Protein AF-A0A6A6AQ34-F1 (afdb_monomer_lite)

Secondary structure (DSSP, 8-state):
---HHHHHHHHHHHTTTS-----TTS-HHHHHHHHHHHHT--TTSHHHHHHHHHHHSS---TTSSS---S--S------

Organism: NCBI:txid1392245

pLDDT: mean 79.65, std 19.02, range [35.75, 94.38]

Foldseek 3Di:
DDDQVQLQVLLVVLCPPHPQDDDSVDGSVVSLVVSCLRVVPDQPDPVSQVSCCVRPVDGRPPPPPDDDDDDDPDPPDDD

Sequence (79 aa):
MKTLQEQHALLKFWADGTDFVLDAHKSPKAEFARLAQRKRWIGGDANWKTHWQACFEEAYSYGVGRKFLLCLPNSEICS

Radius of gyration: 13.77 Å; chains: 1; bounding box: 27×18×46 Å

Structure (mmCIF, N/CA/C/O backbone):
data_AF-A0A6A6AQ34-F1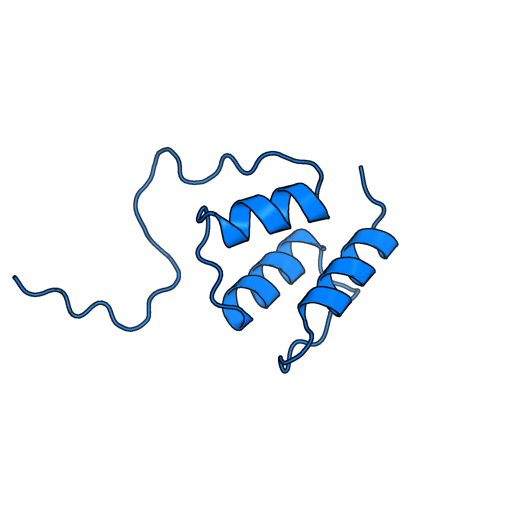
#
_entry.id   AF-A0A6A6AQ34-F1
#
loop_
_atom_site.group_PDB
_atom_site.id
_atom_site.type_symbol
_atom_site.label_atom_id
_atom_site.label_alt_id
_atom_site.label_comp_id
_atom_site.label_asym_id
_atom_site.label_entity_id
_atom_site.label_seq_id
_atom_site.pdbx_PDB_ins_code
_atom_site.Cartn_x
_atom_site.Cartn_y
_atom_site.Cartn_z
_atom_site.occupancy
_atom_site.B_iso_or_equiv
_atom_site.auth_seq_id
_atom_site.auth_comp_id
_atom_site.auth_asy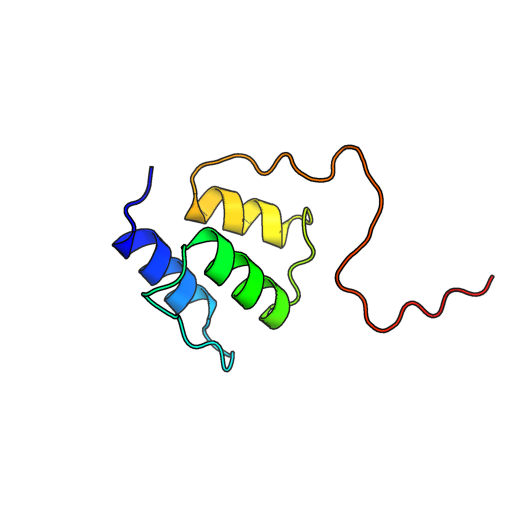m_id
_atom_site.auth_atom_id
_atom_site.pdbx_PDB_model_num
ATOM 1 N N . MET A 1 1 ? 13.897 0.764 7.098 1.00 71.31 1 MET A N 1
ATOM 2 C CA . MET A 1 1 ? 12.884 -0.303 6.990 1.00 71.31 1 MET A CA 1
ATOM 3 C C . MET A 1 1 ? 11.740 0.057 7.914 1.00 71.31 1 MET A C 1
ATOM 5 O O . MET A 1 1 ? 11.946 0.062 9.125 1.00 71.31 1 MET A O 1
ATOM 9 N N . LYS A 1 2 ? 10.567 0.373 7.356 1.00 86.75 2 LYS A N 1
ATOM 10 C CA . LYS A 1 2 ? 9.337 0.602 8.128 1.00 86.75 2 LYS A CA 1
ATOM 11 C C . LYS A 1 2 ? 8.996 -0.601 9.006 1.00 86.75 2 LYS A C 1
ATOM 13 O O . LYS A 1 2 ? 9.168 -1.753 8.605 1.00 86.75 2 LYS A O 1
ATOM 18 N N . THR A 1 3 ? 8.491 -0.318 10.197 1.00 92.62 3 THR A N 1
ATOM 19 C CA . THR A 1 3 ? 7.957 -1.309 11.132 1.00 92.62 3 THR A CA 1
ATOM 20 C C . THR A 1 3 ? 6.657 -1.923 10.604 1.00 92.62 3 THR A C 1
ATOM 22 O O . THR A 1 3 ? 5.976 -1.362 9.741 1.00 92.62 3 THR A O 1
ATOM 25 N N . LEU A 1 4 ? 6.263 -3.067 11.174 1.00 89.56 4 LEU A N 1
ATOM 26 C CA . LEU A 1 4 ? 4.991 -3.728 10.863 1.00 89.56 4 LEU A CA 1
ATOM 27 C C . LEU A 1 4 ? 3.786 -2.791 11.061 1.00 89.56 4 LEU A C 1
ATOM 29 O O . LEU A 1 4 ? 2.868 -2.766 10.244 1.00 89.56 4 LEU A O 1
ATOM 33 N N . GLN A 1 5 ? 3.807 -1.994 12.132 1.00 91.25 5 GLN A N 1
ATOM 34 C CA . GLN A 1 5 ? 2.742 -1.043 12.452 1.00 91.25 5 GLN A CA 1
ATOM 35 C C . GLN A 1 5 ? 2.646 0.077 11.411 1.00 91.25 5 GLN A C 1
ATOM 37 O O . GLN A 1 5 ? 1.546 0.405 10.972 1.00 91.25 5 GLN A O 1
ATOM 42 N N . GLU A 1 6 ? 3.779 0.623 10.965 1.00 93.38 6 GLU A N 1
ATOM 43 C CA . GLU A 1 6 ? 3.809 1.659 9.926 1.00 93.38 6 GLU A CA 1
ATOM 44 C C . GLU A 1 6 ? 3.334 1.125 8.568 1.00 93.38 6 GLU A C 1
ATOM 46 O O . GLU A 1 6 ? 2.585 1.801 7.863 1.00 93.38 6 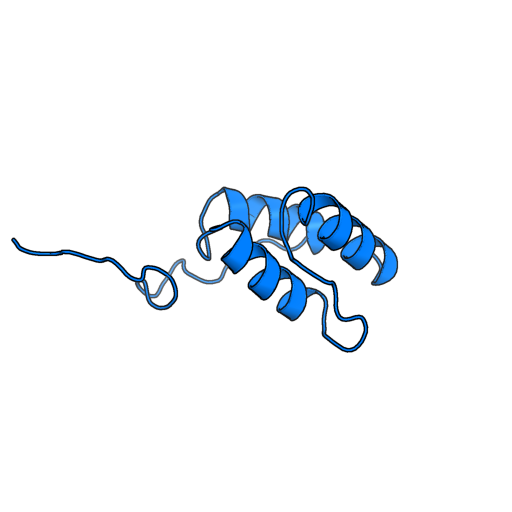GLU A O 1
ATOM 51 N N . GLN A 1 7 ? 3.713 -0.106 8.211 1.00 93.44 7 GLN A N 1
ATOM 52 C CA . GLN A 1 7 ? 3.234 -0.766 6.993 1.00 93.44 7 GLN A CA 1
ATOM 53 C C . GLN A 1 7 ? 1.718 -0.985 7.039 1.00 93.44 7 GLN A C 1
ATOM 55 O O . GLN A 1 7 ? 1.011 -0.657 6.088 1.00 93.44 7 GLN A O 1
ATOM 60 N N . HIS A 1 8 ? 1.196 -1.472 8.165 1.00 92.31 8 HIS A N 1
ATOM 61 C CA . HIS A 1 8 ? -0.242 -1.634 8.376 1.00 92.31 8 HIS A CA 1
ATOM 62 C C . HIS A 1 8 ? -0.998 -0.302 8.324 1.00 92.31 8 HIS A C 1
ATOM 64 O O . HIS A 1 8 ? -2.074 -0.234 7.728 1.00 92.31 8 HIS A O 1
ATOM 70 N N . ALA A 1 9 ? -0.435 0.766 8.893 1.00 92.94 9 ALA A N 1
ATOM 71 C CA . ALA A 1 9 ? -1.027 2.098 8.836 1.00 92.94 9 ALA A CA 1
ATOM 72 C C . ALA A 1 9 ? -1.129 2.618 7.393 1.00 92.94 9 ALA A C 1
ATOM 74 O O . ALA A 1 9 ? -2.177 3.132 7.007 1.00 92.94 9 ALA A O 1
ATOM 75 N N . LEU A 1 10 ? -0.088 2.424 6.575 1.00 94.38 10 LEU A N 1
ATOM 76 C CA . LEU A 1 10 ? -0.106 2.798 5.155 1.00 94.38 10 LEU A CA 1
ATOM 77 C C . LEU A 1 10 ? -1.130 1.996 4.361 1.00 94.38 10 LEU A C 1
ATOM 79 O O . LEU A 1 10 ? -1.905 2.578 3.609 1.00 94.38 10 LEU A O 1
ATOM 83 N N . LEU A 1 11 ? -1.175 0.678 4.558 1.00 93.50 11 LEU A N 1
ATOM 84 C CA . LEU A 1 11 ? -2.159 -0.180 3.899 1.00 93.50 11 LEU A CA 1
ATOM 85 C C . LEU A 1 11 ? -3.589 0.226 4.267 1.00 93.50 11 LEU A C 1
ATOM 87 O O . LEU A 1 11 ? -4.444 0.303 3.390 1.00 93.50 11 LEU A O 1
ATOM 91 N N . LYS A 1 12 ? -3.841 0.551 5.539 1.00 92.69 12 LYS A N 1
ATOM 92 C CA . LYS A 1 12 ? -5.144 1.044 5.998 1.00 92.69 12 LYS A CA 1
ATOM 93 C C . LYS A 1 12 ? -5.486 2.413 5.409 1.00 92.69 12 LYS A C 1
ATOM 95 O O . LYS A 1 12 ? -6.629 2.635 5.034 1.00 92.69 12 LYS A O 1
ATOM 100 N N . PHE A 1 13 ? -4.509 3.311 5.304 1.00 94.00 13 PHE A N 1
ATOM 101 C CA . PHE A 1 13 ? -4.694 4.619 4.678 1.00 94.00 13 PHE A CA 1
ATOM 102 C C . PHE A 1 13 ? -5.022 4.487 3.185 1.00 94.00 13 PHE A C 1
ATOM 104 O O . PHE A 1 13 ? -5.973 5.086 2.697 1.00 94.00 13 PHE A O 1
ATOM 111 N N . TRP A 1 14 ? -4.290 3.647 2.456 1.00 94.12 14 TRP A N 1
ATOM 112 C CA . TRP A 1 14 ? -4.542 3.407 1.037 1.00 94.12 14 TRP A CA 1
ATOM 113 C C . TRP A 1 14 ? -5.813 2.603 0.773 1.00 94.12 14 TRP A C 1
ATOM 115 O O . TRP A 1 14 ? -6.361 2.698 -0.320 1.00 94.12 14 TRP A O 1
ATOM 125 N N . ALA A 1 15 ? -6.304 1.835 1.743 1.00 93.12 15 ALA A N 1
ATOM 126 C CA . ALA A 1 15 ? -7.582 1.134 1.658 1.00 93.12 15 ALA A CA 1
ATOM 127 C C . ALA A 1 15 ? -8.801 2.070 1.628 1.00 93.12 15 ALA A C 1
ATOM 129 O O . ALA A 1 15 ? -9.900 1.597 1.336 1.00 93.12 15 ALA A O 1
ATOM 130 N N . ASP A 1 16 ? -8.625 3.372 1.878 1.00 92.00 16 ASP A N 1
ATOM 131 C CA . ASP A 1 16 ? -9.703 4.357 1.808 1.00 92.00 16 ASP A CA 1
ATOM 132 C C . ASP A 1 16 ? -10.485 4.263 0.485 1.00 92.00 16 ASP A C 1
ATOM 134 O O . ASP A 1 16 ? -9.906 4.110 -0.598 1.00 92.00 16 ASP A O 1
ATOM 138 N N . GLY A 1 17 ? -11.815 4.279 0.571 1.00 88.12 17 GLY A N 1
ATOM 139 C CA . GLY A 1 17 ? -12.700 4.089 -0.582 1.00 88.12 17 GLY A CA 1
ATOM 140 C C . GLY A 1 17 ? -12.745 2.660 -1.142 1.00 88.12 17 GLY A C 1
ATOM 141 O O . GLY A 1 17 ? -13.152 2.470 -2.287 1.00 88.12 17 GLY A O 1
ATOM 142 N N . THR A 1 18 ? -12.317 1.651 -0.378 1.00 90.19 18 THR A N 1
ATOM 143 C CA . THR A 1 18 ? -12.470 0.227 -0.723 1.00 90.19 18 THR A CA 1
ATOM 144 C C . THR A 1 18 ? -13.115 -0.553 0.421 1.00 90.19 18 THR A C 1
ATOM 146 O O . THR A 1 18 ? -13.150 -0.097 1.559 1.00 90.19 18 THR A O 1
ATOM 149 N N . ASP A 1 19 ? -13.591 -1.762 0.131 1.00 90.81 19 ASP A N 1
ATOM 150 C CA . ASP A 1 19 ? -14.065 -2.738 1.118 1.00 90.81 19 ASP A CA 1
ATOM 151 C C . ASP A 1 19 ? -12.915 -3.549 1.754 1.00 90.81 19 ASP A C 1
ATOM 153 O O . ASP A 1 19 ? -13.133 -4.604 2.352 1.00 90.81 19 ASP A O 1
ATOM 157 N N . PHE A 1 20 ? -11.668 -3.096 1.593 1.00 92.00 20 PHE A N 1
ATOM 158 C CA . PHE A 1 20 ? -10.495 -3.807 2.075 1.00 92.00 20 PHE A CA 1
ATOM 159 C C . PHE A 1 20 ? -10.402 -3.759 3.604 1.00 92.00 20 PHE A C 1
ATOM 161 O O . PHE A 1 20 ? -10.290 -2.695 4.213 1.00 92.00 20 PHE A O 1
ATOM 168 N N . VAL A 1 21 ? -10.369 -4.944 4.216 1.00 91.69 21 VAL A N 1
ATOM 169 C CA . VAL A 1 21 ? -10.103 -5.129 5.645 1.00 91.69 21 VAL A CA 1
ATOM 170 C C . VAL A 1 21 ? -8.728 -5.762 5.805 1.00 91.69 21 VAL A C 1
ATOM 172 O O . VAL A 1 21 ? -8.484 -6.863 5.305 1.00 91.69 21 VAL A O 1
ATOM 175 N N . LEU A 1 22 ? -7.850 -5.047 6.508 1.00 90.50 22 LEU A N 1
ATOM 176 C CA . LEU A 1 22 ? -6.498 -5.493 6.817 1.00 90.50 22 LEU A CA 1
ATOM 177 C C . LEU A 1 22 ? -6.536 -6.682 7.788 1.00 90.50 22 LEU A C 1
ATOM 179 O O . LEU A 1 22 ? -7.093 -6.572 8.881 1.00 90.50 22 LEU A O 1
ATOM 183 N N . ASP A 1 23 ? -5.902 -7.788 7.411 1.00 89.69 23 ASP A N 1
ATOM 184 C CA . ASP A 1 23 ? -5.710 -8.956 8.272 1.00 89.69 23 ASP A CA 1
ATOM 185 C C . ASP A 1 23 ? -4.334 -8.897 8.952 1.00 89.69 23 ASP A C 1
ATOM 187 O O . ASP A 1 23 ? -3.295 -9.087 8.319 1.00 89.69 23 ASP A O 1
ATOM 191 N N . ALA A 1 24 ? -4.327 -8.658 10.266 1.00 85.44 24 ALA A N 1
ATOM 192 C CA . ALA A 1 24 ? -3.103 -8.539 11.058 1.00 85.44 24 ALA A CA 1
ATOM 193 C C . ALA A 1 24 ? -2.314 -9.856 11.195 1.00 85.44 24 ALA A C 1
ATOM 195 O O . ALA A 1 24 ? -1.154 -9.824 11.605 1.00 85.44 24 ALA A O 1
ATOM 196 N N . HIS A 1 25 ? -2.914 -11.005 10.863 1.00 88.50 25 HIS A N 1
ATOM 197 C CA . HIS A 1 25 ? -2.238 -12.304 10.866 1.00 88.50 25 HIS A CA 1
ATOM 198 C C . HIS A 1 25 ? -1.518 -12.600 9.544 1.00 88.50 25 HIS A C 1
ATOM 200 O O . HIS A 1 25 ? -0.764 -13.573 9.452 1.00 88.50 25 HIS A O 1
ATOM 206 N N . LYS A 1 26 ? -1.747 -11.789 8.506 1.00 88.62 26 LYS A N 1
ATOM 207 C CA . LYS A 1 26 ? -1.064 -11.901 7.216 1.00 88.62 26 LYS A CA 1
ATOM 208 C C . LYS A 1 26 ? 0.168 -11.013 7.182 1.00 88.62 26 LYS A C 1
ATOM 210 O O . LYS A 1 26 ? 0.294 -10.032 7.907 1.00 88.62 26 LYS A O 1
ATOM 215 N N . SER A 1 27 ? 1.108 -11.373 6.311 1.00 90.56 27 SER A N 1
ATOM 216 C CA . SER A 1 27 ? 2.279 -10.535 6.097 1.00 90.56 27 SER A CA 1
ATOM 217 C C . SER A 1 27 ? 1.886 -9.252 5.349 1.00 90.56 27 SER A C 1
ATOM 219 O O . SER A 1 27 ? 1.044 -9.298 4.447 1.00 90.56 27 SER A O 1
ATOM 221 N N . PRO A 1 28 ? 2.551 -8.118 5.619 1.00 91.69 28 PRO A N 1
ATOM 222 C CA . PRO A 1 28 ? 2.296 -6.858 4.918 1.00 91.69 28 PRO A CA 1
ATOM 223 C C . PRO A 1 28 ? 2.422 -6.952 3.395 1.00 91.69 28 PRO A C 1
ATOM 225 O O . PRO A 1 28 ? 1.675 -6.301 2.672 1.00 91.69 28 PRO A O 1
ATOM 228 N N . LYS A 1 29 ? 3.330 -7.796 2.884 1.00 90.88 29 LYS A N 1
ATOM 229 C CA . LYS A 1 29 ? 3.481 -8.054 1.440 1.00 90.88 29 LYS A CA 1
ATOM 230 C C . LYS A 1 29 ? 2.254 -8.768 0.852 1.00 90.88 29 LYS A C 1
ATOM 232 O O . LYS A 1 29 ? 1.831 -8.432 -0.252 1.00 90.88 29 LYS A O 1
ATOM 237 N N . ALA A 1 30 ? 1.661 -9.715 1.584 1.00 90.31 30 ALA A N 1
ATOM 238 C CA . ALA A 1 30 ? 0.430 -10.384 1.162 1.00 90.31 30 ALA A CA 1
ATOM 239 C C . ALA A 1 30 ? -0.771 -9.424 1.190 1.00 90.31 30 ALA A C 1
ATOM 241 O O . ALA A 1 30 ? -1.543 -9.374 0.232 1.00 90.31 30 ALA A O 1
ATOM 242 N N . GLU A 1 31 ? -0.886 -8.613 2.243 1.00 94.12 31 GLU A N 1
ATOM 243 C CA . GLU A 1 31 ? -1.941 -7.602 2.356 1.00 94.12 31 GLU A CA 1
ATOM 244 C C . GLU A 1 31 ? -1.812 -6.511 1.288 1.00 94.12 31 GLU A C 1
ATOM 246 O O . GLU A 1 31 ? -2.811 -6.124 0.684 1.00 94.12 31 GLU A O 1
ATOM 251 N N . PHE A 1 32 ? -0.587 -6.085 0.970 1.00 93.19 32 PHE A N 1
ATOM 252 C CA . PHE A 1 32 ? -0.317 -5.175 -0.140 1.00 93.19 32 PHE A CA 1
ATOM 253 C C . PHE A 1 32 ? -0.822 -5.733 -1.472 1.00 93.19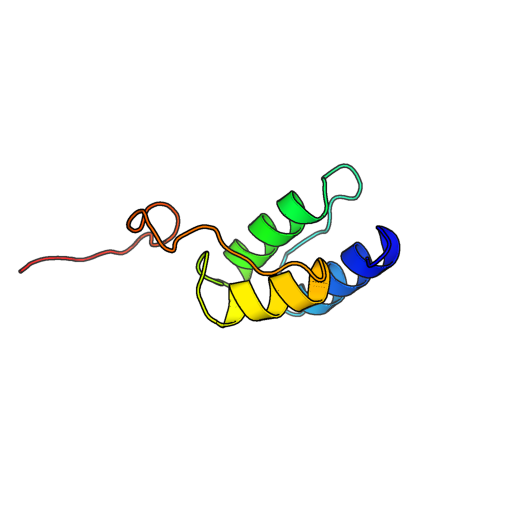 32 PHE A C 1
ATOM 255 O O . PHE A 1 32 ? -1.523 -5.034 -2.198 1.00 93.19 32 PHE A O 1
ATOM 262 N N . ALA A 1 33 ? -0.517 -6.996 -1.787 1.00 90.50 33 ALA A N 1
ATOM 263 C CA . ALA A 1 33 ? -0.972 -7.618 -3.028 1.00 90.50 33 ALA A CA 1
ATOM 264 C C . ALA A 1 33 ? -2.508 -7.705 -3.104 1.00 90.50 33 ALA A C 1
ATOM 266 O O . ALA A 1 33 ? -3.091 -7.464 -4.162 1.00 90.50 33 ALA A O 1
ATOM 267 N N . ARG A 1 34 ? -3.178 -7.997 -1.981 1.00 92.06 34 ARG A N 1
ATOM 268 C CA . ARG A 1 34 ? -4.647 -7.997 -1.896 1.00 92.06 34 ARG A CA 1
ATOM 269 C C . ARG A 1 34 ? -5.229 -6.597 -2.100 1.00 92.06 34 ARG A C 1
ATOM 271 O O . ARG A 1 34 ? -6.179 -6.446 -2.865 1.00 92.06 34 ARG A O 1
ATOM 278 N N . LEU A 1 35 ? -4.662 -5.578 -1.455 1.00 92.81 35 LEU A N 1
ATOM 279 C CA . LEU A 1 35 ? -5.092 -4.189 -1.621 1.00 92.81 35 LEU A CA 1
ATOM 280 C C . LEU A 1 35 ? -4.878 -3.706 -3.059 1.00 92.81 35 LEU A C 1
ATOM 282 O O . LEU A 1 35 ? -5.771 -3.101 -3.650 1.00 92.81 35 LEU A O 1
ATOM 286 N N . ALA A 1 36 ? -3.728 -4.027 -3.646 1.00 91.25 36 ALA A N 1
ATOM 287 C CA . ALA A 1 36 ? -3.404 -3.705 -5.025 1.00 91.25 36 ALA A CA 1
ATOM 288 C C . ALA A 1 36 ? -4.443 -4.270 -6.005 1.00 91.25 36 ALA A C 1
ATOM 290 O O . ALA A 1 36 ? -4.881 -3.553 -6.899 1.00 91.25 36 ALA A O 1
ATOM 291 N N . GLN A 1 37 ? -4.931 -5.498 -5.795 1.00 88.56 37 GLN A N 1
ATOM 292 C CA . GLN A 1 37 ? -6.026 -6.056 -6.599 1.00 88.56 37 GLN A CA 1
ATOM 293 C C . GLN A 1 37 ? -7.317 -5.230 -6.478 1.00 88.56 37 GLN A C 1
ATOM 295 O O . GLN A 1 37 ? -7.986 -4.992 -7.483 1.00 88.56 37 GLN A O 1
ATOM 300 N N . ARG A 1 38 ? -7.652 -4.740 -5.276 1.00 91.44 38 ARG A N 1
ATOM 301 C CA . ARG A 1 38 ? -8.839 -3.891 -5.047 1.00 91.44 38 ARG A CA 1
ATOM 302 C C . ARG A 1 38 ? -8.706 -2.513 -5.684 1.00 91.44 38 ARG A C 1
ATOM 304 O O . ARG A 1 38 ? -9.658 -2.018 -6.279 1.00 91.44 38 ARG A O 1
ATOM 311 N N . LYS A 1 39 ? -7.516 -1.920 -5.614 1.00 88.19 39 LYS A N 1
ATOM 312 C CA . LYS A 1 39 ? -7.187 -0.637 -6.248 1.00 88.19 39 LYS A CA 1
ATOM 313 C C . LYS A 1 39 ? -6.834 -0.752 -7.733 1.00 88.19 39 LYS A C 1
ATOM 315 O O . LYS A 1 39 ? -6.594 0.269 -8.372 1.00 88.19 39 LYS A O 1
ATOM 320 N N . ARG A 1 40 ? -6.822 -1.973 -8.282 1.00 88.81 40 ARG A N 1
ATOM 321 C CA . ARG A 1 40 ? -6.407 -2.291 -9.658 1.00 88.81 40 ARG A CA 1
ATOM 322 C C . ARG A 1 40 ? -4.985 -1.814 -9.988 1.00 88.81 40 ARG A C 1
ATOM 324 O O . ARG A 1 40 ? -4.713 -1.421 -11.117 1.00 88.81 40 ARG A O 1
ATOM 331 N N . TRP A 1 41 ? -4.079 -1.851 -9.013 1.00 87.94 41 TRP A N 1
ATOM 332 C CA . TRP A 1 41 ? -2.651 -1.657 -9.256 1.00 87.94 41 TRP A CA 1
ATOM 333 C C . TRP A 1 41 ? -2.088 -2.926 -9.889 1.00 87.94 41 TRP A C 1
ATOM 335 O O . TRP A 1 41 ? -2.148 -4.006 -9.296 1.00 87.94 41 TRP A O 1
ATOM 345 N N . ILE A 1 42 ? -1.557 -2.806 -11.100 1.00 84.69 42 ILE A N 1
ATOM 346 C CA . ILE A 1 42 ? -1.014 -3.933 -11.850 1.00 84.69 42 ILE A CA 1
ATOM 347 C C . ILE A 1 42 ? 0.407 -4.199 -11.356 1.00 84.69 42 ILE A C 1
ATOM 349 O O . ILE A 1 42 ? 1.220 -3.284 -11.233 1.00 84.69 42 ILE A O 1
ATOM 353 N N . GLY A 1 43 ? 0.729 -5.466 -11.090 1.00 82.19 43 GLY A N 1
ATOM 354 C CA . GLY A 1 43 ? 2.060 -5.880 -10.650 1.00 82.19 43 GLY A CA 1
ATOM 355 C C . GLY A 1 43 ? 3.168 -5.328 -11.549 1.00 82.19 43 GLY A C 1
ATOM 356 O O . GLY A 1 43 ? 3.281 -5.713 -12.709 1.00 82.19 43 GLY A O 1
ATOM 357 N N . GLY A 1 44 ? 4.000 -4.437 -11.005 1.00 79.69 44 GLY A N 1
ATOM 358 C CA . GLY A 1 44 ? 5.114 -3.821 -11.732 1.00 79.69 44 GLY A CA 1
ATOM 359 C C . GLY A 1 44 ? 4.778 -2.554 -12.530 1.00 79.69 44 GLY A C 1
ATOM 360 O O . GLY A 1 44 ? 5.687 -1.995 -13.155 1.00 79.69 44 GLY A O 1
ATOM 361 N N . ASP A 1 45 ? 3.538 -2.064 -12.487 1.00 84.06 45 ASP A N 1
ATOM 362 C CA . ASP A 1 45 ? 3.193 -0.735 -12.996 1.00 84.06 45 ASP A CA 1
ATOM 363 C C . ASP A 1 45 ? 3.735 0.390 -12.085 1.00 84.06 45 ASP A C 1
ATOM 365 O O . ASP A 1 45 ? 4.347 0.144 -11.037 1.00 84.06 45 ASP A O 1
ATOM 369 N N . ALA A 1 46 ? 3.558 1.648 -12.501 1.00 88.00 46 ALA A N 1
ATOM 370 C CA . ALA A 1 46 ? 4.044 2.804 -11.749 1.00 88.00 46 ALA A CA 1
ATOM 371 C C . ALA A 1 46 ? 3.377 2.942 -10.369 1.00 88.00 46 ALA A C 1
ATOM 373 O O . ALA A 1 46 ? 4.058 3.280 -9.399 1.00 88.00 46 ALA A O 1
ATOM 374 N N . ASN A 1 47 ? 2.078 2.646 -10.260 1.00 89.12 47 ASN A N 1
ATOM 375 C CA . ASN A 1 47 ? 1.348 2.708 -8.996 1.00 89.12 47 ASN A CA 1
ATOM 376 C C . ASN A 1 47 ? 1.852 1.634 -8.031 1.00 89.12 47 ASN A C 1
ATOM 378 O O . ASN A 1 47 ? 2.252 1.960 -6.915 1.00 89.12 47 ASN A O 1
ATOM 382 N N . TRP A 1 48 ? 1.919 0.381 -8.470 1.00 89.81 48 TRP A N 1
ATOM 383 C CA . TRP A 1 48 ? 2.455 -0.740 -7.713 1.00 89.81 48 TRP A CA 1
ATOM 384 C C . TRP A 1 48 ? 3.868 -0.447 -7.228 1.00 89.81 48 TRP A C 1
ATOM 386 O O . TRP A 1 48 ? 4.134 -0.557 -6.037 1.00 89.81 48 TRP A O 1
ATOM 396 N N . LYS A 1 49 ? 4.775 -0.031 -8.121 1.00 89.50 49 LYS A N 1
ATOM 397 C CA . LYS A 1 49 ? 6.172 0.267 -7.769 1.00 89.50 49 LYS A CA 1
ATOM 398 C C . LYS A 1 49 ? 6.286 1.404 -6.759 1.00 89.50 49 LYS A C 1
ATOM 400 O O . LYS A 1 49 ? 7.046 1.280 -5.803 1.00 89.50 49 LYS A O 1
ATOM 405 N N . THR A 1 50 ? 5.517 2.475 -6.945 1.00 92.00 50 THR A N 1
ATOM 406 C CA . THR A 1 50 ? 5.535 3.640 -6.049 1.00 92.00 50 THR A CA 1
ATOM 407 C C . THR A 1 50 ? 5.047 3.264 -4.654 1.00 92.00 50 THR A C 1
ATOM 409 O O . THR A 1 50 ? 5.721 3.550 -3.667 1.00 92.00 50 THR A O 1
ATOM 412 N N . HIS A 1 51 ? 3.917 2.560 -4.555 1.00 93.25 51 HIS A N 1
ATOM 413 C CA . HIS A 1 51 ? 3.365 2.150 -3.264 1.00 93.25 51 HIS A CA 1
ATOM 414 C C . HIS A 1 51 ? 4.194 1.029 -2.620 1.00 93.25 51 HIS A C 1
ATOM 416 O O .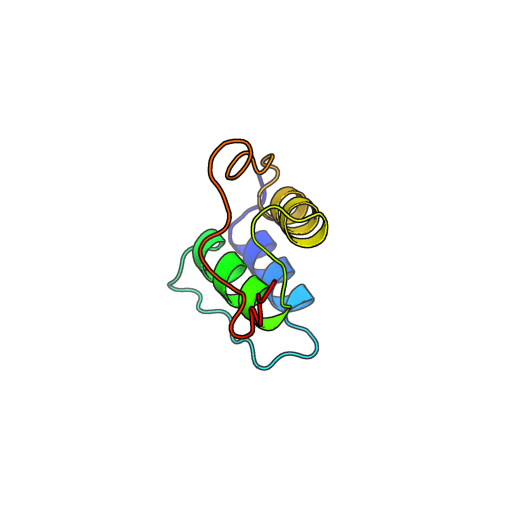 HIS A 1 51 ? 4.338 1.000 -1.400 1.00 93.25 51 HIS A O 1
ATOM 422 N N . TRP A 1 52 ? 4.811 0.151 -3.415 1.00 92.50 52 TRP A N 1
ATOM 423 C CA . TRP A 1 52 ? 5.744 -0.861 -2.923 1.00 92.50 52 TRP A CA 1
ATOM 424 C C . TRP A 1 52 ? 6.987 -0.214 -2.306 1.00 92.50 52 TRP A C 1
ATOM 426 O O . TRP A 1 52 ? 7.305 -0.487 -1.150 1.00 92.50 52 TRP A O 1
ATOM 436 N N . GLN A 1 53 ? 7.643 0.700 -3.029 1.00 92.75 53 GLN A N 1
ATOM 437 C CA . GLN A 1 53 ? 8.790 1.450 -2.513 1.00 92.75 53 GLN A CA 1
ATOM 438 C C . GLN A 1 53 ? 8.401 2.253 -1.267 1.00 92.75 53 GLN A C 1
ATOM 440 O O . GLN A 1 53 ? 9.148 2.280 -0.294 1.00 92.75 53 GLN A O 1
ATOM 445 N N . ALA A 1 54 ? 7.216 2.867 -1.253 1.00 92.69 54 ALA A N 1
ATOM 446 C CA . ALA A 1 54 ? 6.736 3.603 -0.092 1.00 92.69 54 ALA A CA 1
ATOM 447 C C . ALA A 1 54 ? 6.467 2.692 1.118 1.00 92.69 54 ALA A C 1
ATOM 449 O O . ALA A 1 54 ? 6.727 3.109 2.243 1.00 92.69 54 ALA A O 1
ATOM 450 N N . CYS A 1 55 ? 5.943 1.478 0.933 1.00 92.88 55 CYS A N 1
ATOM 451 C CA . CYS A 1 55 ? 5.600 0.576 2.039 1.00 92.88 55 CYS A CA 1
ATOM 452 C C . CYS A 1 55 ? 6.821 -0.184 2.578 1.00 92.88 55 CYS A C 1
ATOM 454 O O . CYS A 1 55 ? 6.999 -0.312 3.789 1.00 92.88 55 CYS A O 1
ATOM 456 N N . PHE A 1 56 ? 7.676 -0.671 1.680 1.00 91.56 56 PHE A N 1
ATOM 457 C CA . PHE A 1 56 ? 8.756 -1.603 2.011 1.00 91.56 56 PHE A CA 1
ATOM 458 C C . PHE A 1 56 ? 10.147 -0.974 1.959 1.00 91.56 56 PHE A C 1
ATOM 460 O O . PHE A 1 56 ? 11.092 -1.598 2.424 1.00 91.56 56 PHE A O 1
ATOM 467 N N . GLU A 1 57 ? 10.282 0.241 1.415 1.00 90.88 57 GLU A N 1
ATOM 468 C CA . GLU A 1 57 ? 11.576 0.890 1.138 1.00 90.88 57 GLU A CA 1
ATOM 469 C C . GLU A 1 57 ? 12.492 0.042 0.235 1.00 90.88 57 GLU A C 1
ATOM 471 O O . GLU A 1 57 ? 13.702 0.241 0.174 1.00 90.88 57 GLU A O 1
ATOM 476 N N . GLU A 1 58 ? 11.894 -0.884 -0.513 1.00 87.94 58 GLU A N 1
ATOM 477 C CA . GLU A 1 58 ? 12.555 -1.813 -1.421 1.00 87.94 58 GLU A CA 1
ATOM 478 C C . GLU A 1 58 ? 12.178 -1.479 -2.863 1.00 87.94 58 GLU A C 1
ATOM 480 O O . GLU A 1 58 ? 11.005 -1.248 -3.158 1.00 87.94 58 GLU A O 1
ATOM 485 N N . ALA A 1 59 ? 13.138 -1.540 -3.785 1.00 83.25 59 ALA A N 1
ATOM 486 C CA . ALA A 1 59 ? 12.829 -1.441 -5.205 1.00 83.25 59 ALA A CA 1
ATOM 487 C C . ALA A 1 59 ? 12.143 -2.731 -5.680 1.00 83.25 59 ALA A C 1
ATOM 489 O O . ALA A 1 59 ? 12.674 -3.832 -5.514 1.00 83.25 59 ALA A O 1
ATOM 490 N N . TYR A 1 60 ? 10.971 -2.611 -6.308 1.00 80.88 60 TYR A N 1
ATOM 491 C CA . TYR A 1 60 ? 10.287 -3.769 -6.881 1.00 80.88 60 TYR A CA 1
ATOM 492 C C . TYR A 1 60 ? 10.951 -4.187 -8.201 1.00 80.88 60 TYR A C 1
ATOM 494 O O . TYR A 1 60 ? 10.788 -3.528 -9.229 1.00 80.88 60 TYR A O 1
ATOM 502 N N . SER A 1 61 ? 11.699 -5.290 -8.172 1.00 74.94 61 SER A N 1
ATOM 503 C CA . SER A 1 61 ? 12.446 -5.823 -9.323 1.00 74.94 61 SER A CA 1
ATOM 504 C C . SER A 1 61 ? 11.715 -6.938 -10.085 1.00 74.94 61 SER A C 1
ATOM 506 O O . SER A 1 61 ? 12.143 -7.334 -11.172 1.00 74.94 61 SER A O 1
ATOM 508 N N . TYR A 1 62 ? 10.602 -7.450 -9.552 1.00 61.41 62 TYR A N 1
ATOM 509 C CA . TYR A 1 62 ? 9.870 -8.553 -10.172 1.00 61.41 62 TYR A CA 1
ATOM 510 C C . TYR A 1 62 ? 9.110 -8.068 -11.419 1.00 61.41 62 TYR A C 1
ATOM 512 O O . TYR A 1 62 ? 8.339 -7.115 -11.353 1.00 61.41 62 TYR A O 1
ATOM 520 N N . GLY A 1 63 ? 9.322 -8.717 -12.568 1.00 56.88 63 GLY A N 1
ATOM 521 C CA . GLY A 1 63 ? 8.616 -8.395 -13.820 1.00 56.88 63 GLY A CA 1
ATOM 522 C C . GLY A 1 63 ? 9.448 -7.729 -14.922 1.00 56.88 63 GLY A C 1
ATOM 523 O O . GLY A 1 63 ? 8.913 -7.486 -15.996 1.00 56.88 63 GLY A O 1
ATOM 524 N N . VAL A 1 64 ? 10.756 -7.509 -14.738 1.00 51.25 64 VAL A N 1
ATOM 525 C CA . VAL A 1 64 ? 11.634 -7.046 -15.841 1.00 51.25 64 VAL A CA 1
ATOM 526 C C . VAL A 1 64 ? 11.914 -8.163 -16.871 1.00 51.25 64 VAL A C 1
ATOM 528 O O . VAL A 1 64 ? 12.416 -7.891 -17.954 1.00 51.25 64 VAL A O 1
ATOM 531 N N . GLY A 1 65 ? 11.554 -9.425 -16.585 1.00 43.00 65 GLY A N 1
ATOM 532 C CA . GLY A 1 65 ? 11.952 -10.566 -17.424 1.00 43.00 65 GLY A CA 1
ATOM 533 C C . GLY A 1 65 ? 10.880 -11.571 -17.848 1.00 43.00 65 GLY A C 1
ATOM 534 O O . GLY A 1 65 ? 11.192 -12.426 -18.672 1.00 43.00 65 GLY A O 1
ATOM 535 N N . ARG A 1 66 ? 9.643 -11.546 -17.331 1.00 42.81 66 ARG A N 1
ATOM 536 C CA . ARG A 1 66 ? 8.620 -12.540 -17.722 1.00 42.81 66 ARG A CA 1
ATOM 537 C C . ARG A 1 66 ? 7.222 -11.930 -17.754 1.00 42.81 66 ARG A C 1
ATOM 539 O O . ARG A 1 66 ? 6.626 -11.688 -16.713 1.00 42.81 66 ARG A O 1
ATOM 546 N N . LYS A 1 67 ? 6.772 -11.667 -18.986 1.00 45.06 67 LYS A N 1
ATOM 547 C CA . LYS A 1 67 ? 5.389 -11.508 -19.463 1.00 45.06 67 LYS A CA 1
ATOM 548 C C . LYS A 1 67 ? 4.308 -11.760 -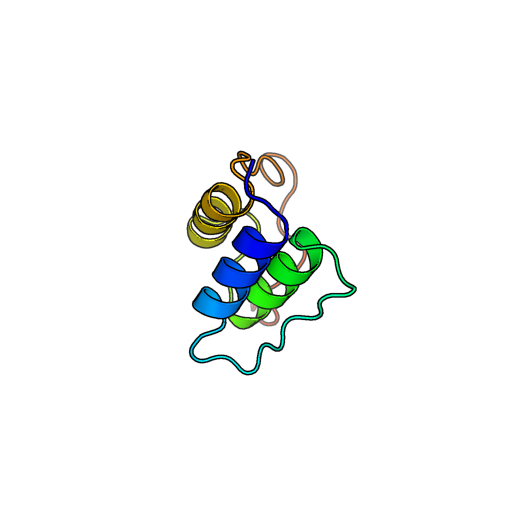18.402 1.00 45.06 67 LYS A C 1
ATOM 550 O O . LYS A 1 67 ? 4.167 -12.883 -17.933 1.00 45.06 67 LYS A O 1
ATOM 555 N N . PHE A 1 68 ? 3.516 -10.716 -18.144 1.00 48.47 68 PHE A N 1
ATOM 556 C CA . PHE A 1 68 ? 2.052 -10.771 -18.070 1.00 48.47 68 PHE A CA 1
ATOM 557 C C . PHE A 1 68 ? 1.468 -12.139 -17.708 1.00 48.47 68 PHE A C 1
ATOM 559 O O . PHE A 1 68 ? 1.181 -12.937 -18.592 1.00 48.47 68 PHE A O 1
ATOM 566 N N . LEU A 1 69 ? 1.224 -12.382 -16.429 1.00 46.38 69 LEU A N 1
ATOM 567 C CA . LEU A 1 69 ? 0.213 -13.333 -15.988 1.00 46.38 69 LEU A CA 1
ATOM 568 C C . LEU A 1 69 ? -0.180 -12.927 -14.576 1.00 46.38 69 LEU A C 1
ATOM 570 O O . LEU A 1 69 ? 0.689 -12.710 -13.741 1.00 46.38 69 LEU A O 1
ATOM 574 N N . LEU A 1 70 ? -1.487 -12.886 -14.336 1.00 47.25 70 LEU A N 1
ATOM 575 C CA . LEU A 1 70 ? -2.179 -12.479 -13.111 1.00 47.25 70 LEU A CA 1
ATOM 576 C C . LEU A 1 70 ? -2.601 -11.000 -13.119 1.00 47.25 70 LEU A C 1
ATOM 578 O O . LEU A 1 70 ? -1.834 -10.103 -12.790 1.00 47.25 70 LEU A O 1
ATOM 582 N N . CYS A 1 71 ? -3.887 -10.827 -13.454 1.00 41.03 71 CYS A N 1
ATOM 583 C CA . CYS A 1 71 ? -4.754 -9.657 -13.253 1.00 41.03 71 CYS A CA 1
ATOM 584 C C . CYS A 1 71 ? -5.103 -8.796 -14.483 1.00 41.03 71 CYS A C 1
ATOM 586 O O . CYS A 1 71 ? -4.984 -7.580 -14.425 1.00 41.03 71 CYS A O 1
ATOM 588 N N . LEU A 1 72 ? -5.685 -9.400 -15.529 1.00 43.72 72 LEU A N 1
ATOM 589 C CA . LEU A 1 72 ? -6.764 -8.758 -16.302 1.00 43.72 72 LEU A CA 1
ATOM 590 C C . LEU A 1 72 ? -7.852 -9.801 -16.637 1.00 43.72 72 LEU A C 1
ATOM 592 O O . LEU A 1 72 ? -7.594 -10.679 -17.456 1.00 43.72 72 LEU A O 1
ATOM 596 N N . PRO A 1 73 ? -9.061 -9.742 -16.045 1.00 40.31 73 PRO A N 1
ATOM 597 C CA . PRO A 1 73 ? -10.194 -10.557 -16.468 1.00 40.31 73 PRO A CA 1
ATOM 598 C C . PRO A 1 73 ? -11.011 -9.802 -17.528 1.00 40.31 73 PRO A C 1
ATOM 600 O O . PRO A 1 73 ? -12.159 -9.472 -17.269 1.00 40.31 73 PRO A O 1
ATOM 603 N N . ASN A 1 74 ? -10.375 -9.430 -18.646 1.00 43.09 74 ASN A N 1
ATOM 604 C CA . ASN A 1 74 ? -11.008 -8.976 -19.901 1.00 43.09 74 ASN A CA 1
ATOM 605 C C . ASN A 1 74 ? -9.925 -8.594 -20.923 1.00 43.09 74 ASN A C 1
ATOM 607 O O . ASN A 1 74 ? -9.812 -7.448 -21.352 1.00 43.09 74 ASN A O 1
ATOM 611 N N . SER A 1 75 ? -9.076 -9.552 -21.291 1.00 45.06 75 SER A N 1
ATOM 612 C CA . SER A 1 75 ? -8.299 -9.439 -22.522 1.00 45.06 75 SER A CA 1
ATOM 613 C C . SER A 1 75 ? -9.159 -9.954 -23.676 1.00 45.06 75 SER A C 1
ATOM 615 O O . SER A 1 75 ? -9.053 -11.119 -24.057 1.00 45.06 75 SER A O 1
ATOM 617 N N . GLU A 1 76 ? -10.024 -9.103 -24.224 1.00 41.06 76 GLU A N 1
ATOM 618 C CA . GLU A 1 76 ? -10.414 -9.265 -25.623 1.00 41.06 76 GLU A CA 1
ATOM 619 C C . GLU A 1 76 ? -9.178 -8.928 -26.463 1.00 41.06 76 GLU A C 1
ATOM 621 O O . GLU A 1 76 ? -8.850 -7.767 -26.695 1.00 41.06 76 GLU A O 1
ATOM 626 N N . ILE A 1 77 ? -8.436 -9.969 -26.839 1.00 49.84 77 ILE A N 1
ATOM 627 C CA . ILE A 1 77 ? -7.440 -9.913 -27.903 1.00 49.84 77 ILE A CA 1
ATOM 628 C C . ILE A 1 77 ? -7.984 -10.761 -29.048 1.00 49.84 77 ILE A C 1
ATOM 630 O O . ILE A 1 77 ? -7.958 -11.983 -28.962 1.00 49.84 77 ILE A O 1
ATOM 634 N N . CYS A 1 78 ? -8.432 -10.088 -30.104 1.00 35.75 78 CYS A N 1
ATOM 635 C CA . CYS A 1 78 ? -8.320 -10.498 -31.506 1.00 35.75 78 CYS A CA 1
ATOM 636 C C . CYS A 1 78 ? -8.158 -9.168 -32.262 1.00 35.75 78 CYS A C 1
ATOM 638 O O . CYS A 1 78 ? -9.058 -8.335 -32.233 1.00 35.75 78 CYS A O 1
ATOM 640 N N . SER A 1 79 ? -7.022 -8.839 -32.869 1.00 41.78 79 SER A N 1
ATOM 641 C CA . SER A 1 79 ? -6.385 -9.546 -33.985 1.00 41.78 79 SER A CA 1
ATOM 642 C C . SER A 1 79 ? -4.915 -9.157 -34.116 1.00 41.78 79 SER A C 1
ATOM 644 O O . SER A 1 79 ? -4.566 -8.046 -33.655 1.00 41.78 79 SER A O 1
#